Protein AF-A0AAD9JT98-F1 (afdb_monomer)

Mean predicted aligned error: 10.97 Å

Foldseek 3Di:
DVVVVVVVVVVVVVCCVVCCVVCCVCCCVCVCVVVVCCCCCVVCCCVVVVVVVVCCCCCCCVCVVVVVVVVVVVVVVVCCVVVVD

Structure (mmCIF, N/CA/C/O backbone):
data_AF-A0AAD9JT98-F1
#
_entry.id   AF-A0AAD9JT98-F1
#
loop_
_atom_site.group_PDB
_atom_site.id
_atom_site.type_symbol
_atom_site.label_atom_id
_atom_site.label_alt_id
_atom_site.label_comp_id
_atom_site.label_asym_id
_atom_site.label_entity_id
_atom_site.label_seq_id
_atom_site.pdbx_PDB_ins_code
_atom_site.Cartn_x
_atom_site.Cartn_y
_atom_site.Cartn_z
_atom_site.occupancy
_atom_site.B_iso_or_equiv
_atom_site.auth_seq_id
_atom_site.auth_comp_id
_atom_site.auth_asym_id
_atom_site.auth_atom_id
_atom_site.pdbx_PDB_model_num
ATOM 1 N N . MET A 1 1 ? -35.938 -5.125 52.482 1.00 75.38 1 MET A N 1
ATOM 2 C CA . MET A 1 1 ? -36.321 -5.047 51.053 1.00 75.38 1 MET A CA 1
ATOM 3 C C . MET A 1 1 ? -35.600 -3.908 50.324 1.00 75.38 1 MET A C 1
ATOM 5 O O . MET A 1 1 ? -34.880 -4.199 49.384 1.00 75.38 1 MET A O 1
ATOM 9 N N . TYR A 1 2 ? -35.681 -2.655 50.796 1.00 80.88 2 TYR A N 1
ATOM 10 C CA . TYR A 1 2 ? -34.988 -1.500 50.186 1.00 80.88 2 TYR A CA 1
ATOM 11 C C . TYR A 1 2 ? -33.471 -1.668 50.020 1.00 80.88 2 TYR A C 1
ATOM 13 O O . TYR A 1 2 ? -32.958 -1.461 48.927 1.00 80.88 2 TYR A O 1
ATOM 21 N N . VAL A 1 3 ? -32.761 -2.118 51.063 1.00 87.44 3 VAL A N 1
ATOM 22 C CA . VAL A 1 3 ? -31.302 -2.343 51.005 1.00 87.44 3 VAL A CA 1
ATOM 23 C C . VAL A 1 3 ? -30.932 -3.365 49.926 1.00 87.44 3 VAL A C 1
ATOM 25 O O . VAL A 1 3 ? -29.992 -3.157 49.171 1.00 87.44 3 VAL A O 1
ATOM 28 N N . TYR A 1 4 ? -31.718 -4.436 49.791 1.00 90.94 4 TYR A N 1
ATOM 29 C CA . TYR A 1 4 ? -31.484 -5.474 48.786 1.00 90.94 4 TYR A CA 1
ATOM 30 C C . TYR A 1 4 ? -31.637 -4.934 47.357 1.00 90.94 4 TYR A C 1
ATOM 32 O O . TYR A 1 4 ? -30.813 -5.218 46.491 1.00 90.94 4 TYR A O 1
ATOM 40 N N . ILE A 1 5 ? -32.661 -4.107 47.118 1.00 88.62 5 ILE A N 1
ATOM 41 C CA . ILE A 1 5 ? -32.894 -3.466 45.816 1.00 88.62 5 ILE A CA 1
ATOM 42 C C . ILE A 1 5 ? -31.756 -2.487 45.498 1.00 88.62 5 ILE A C 1
ATOM 44 O O . ILE A 1 5 ? -31.246 -2.485 44.379 1.00 88.62 5 ILE A O 1
ATOM 48 N N . TYR A 1 6 ? -31.318 -1.706 46.490 1.00 88.94 6 TYR A N 1
ATOM 49 C CA . TYR A 1 6 ? -30.240 -0.733 46.327 1.00 88.94 6 TYR A CA 1
ATOM 50 C C . TYR A 1 6 ? -28.909 -1.407 45.987 1.00 88.94 6 TYR A C 1
ATOM 52 O O . TYR A 1 6 ? -28.263 -1.035 45.010 1.00 88.94 6 TYR A O 1
ATOM 60 N N . VAL A 1 7 ? -28.535 -2.449 46.737 1.00 89.06 7 VAL A N 1
ATOM 61 C CA . VAL A 1 7 ? -27.310 -3.225 46.490 1.00 89.06 7 VAL A CA 1
ATOM 62 C C . VAL A 1 7 ? -27.360 -3.878 45.113 1.00 89.06 7 VAL A C 1
ATOM 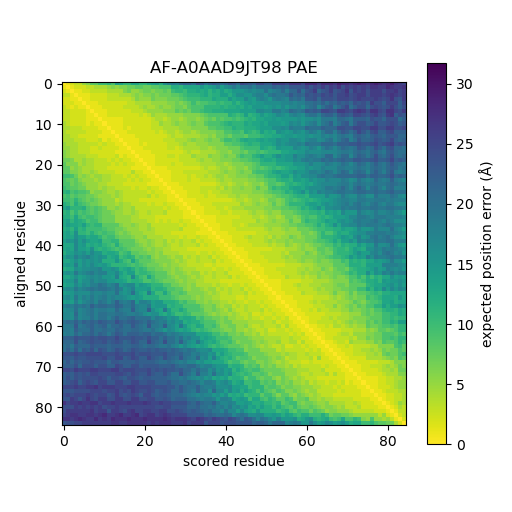64 O O . VAL A 1 7 ? -26.396 -3.783 44.359 1.00 89.06 7 VAL A O 1
ATOM 67 N N . ARG A 1 8 ? -28.494 -4.481 44.736 1.00 93.06 8 ARG A N 1
ATOM 68 C CA . ARG A 1 8 ? -28.640 -5.109 43.419 1.00 93.06 8 ARG A CA 1
ATOM 69 C C . A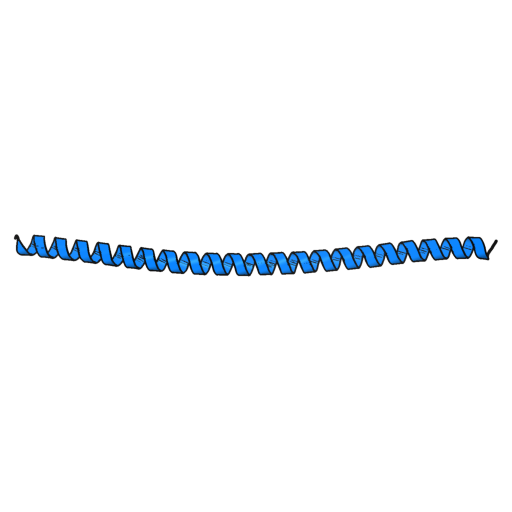RG A 1 8 ? -28.478 -4.100 42.283 1.00 93.06 8 ARG A C 1
ATOM 71 O O . ARG A 1 8 ? -27.756 -4.386 41.332 1.00 93.06 8 ARG A O 1
ATOM 78 N N . MET A 1 9 ? -29.106 -2.927 42.381 1.00 90.62 9 MET A N 1
ATOM 79 C CA . MET A 1 9 ? -28.953 -1.880 41.366 1.00 90.62 9 MET A CA 1
ATOM 80 C C . MET A 1 9 ? -27.515 -1.376 41.279 1.00 90.62 9 MET A C 1
ATOM 82 O O . MET A 1 9 ? -26.999 -1.222 40.174 1.00 90.62 9 MET A O 1
ATOM 86 N N . TYR A 1 10 ? -26.857 -1.168 42.420 1.00 91.06 10 TYR A N 1
ATOM 87 C CA . TYR A 1 10 ? -25.478 -0.692 42.447 1.00 91.06 10 TYR A CA 1
ATOM 88 C C . TYR A 1 10 ? -24.521 -1.705 41.817 1.00 91.06 10 TYR A C 1
ATOM 90 O O . TYR A 1 10 ? -23.706 -1.337 40.976 1.00 91.06 10 TYR A O 1
ATOM 98 N N . VAL A 1 11 ? -24.664 -2.990 42.156 1.00 90.88 11 VAL A N 1
ATOM 99 C CA . VAL A 1 11 ? -23.852 -4.069 41.577 1.00 90.88 11 VAL A CA 1
ATOM 100 C C . VAL A 1 11 ? -24.114 -4.201 40.079 1.00 90.88 11 VAL A C 1
ATOM 102 O O . VAL A 1 11 ? -23.160 -4.253 39.311 1.00 90.88 11 VAL A O 1
ATOM 105 N N . CYS A 1 12 ? -25.375 -4.192 39.633 1.00 92.38 12 CYS A N 1
ATOM 106 C CA . CYS A 1 12 ? -25.691 -4.240 38.204 1.00 92.38 12 CYS A CA 1
ATOM 107 C C . CYS A 1 12 ? -25.089 -3.052 37.444 1.00 92.38 12 CYS A C 1
ATOM 109 O O . CYS A 1 12 ? -24.453 -3.258 36.417 1.00 92.38 12 CYS A O 1
ATOM 111 N N . MET A 1 13 ? -25.238 -1.828 37.954 1.00 92.25 13 MET A N 1
ATOM 112 C CA . MET A 1 13 ? -24.663 -0.630 37.333 1.00 92.25 13 MET A CA 1
ATOM 113 C C . MET A 1 13 ? -23.141 -0.713 37.252 1.00 92.25 13 MET A C 1
ATOM 115 O O . MET A 1 13 ? -22.568 -0.447 36.197 1.00 92.25 13 MET A O 1
ATOM 119 N N . TYR A 1 14 ? -22.491 -1.121 38.342 1.00 91.94 14 TYR A N 1
ATOM 120 C CA . TYR A 1 14 ? -21.038 -1.206 38.393 1.00 91.94 14 TYR A CA 1
ATOM 121 C C . TYR A 1 14 ? -20.509 -2.283 37.447 1.00 91.94 14 TYR A C 1
ATOM 123 O O . TYR A 1 14 ? -19.602 -2.011 36.669 1.00 91.94 14 TYR A O 1
ATOM 131 N N . VAL A 1 15 ? -21.108 -3.477 37.455 1.00 91.38 15 VAL A N 1
ATOM 132 C CA . VAL A 1 15 ? -20.719 -4.578 36.565 1.00 91.38 15 VAL A CA 1
ATOM 133 C C . VAL A 1 15 ? -20.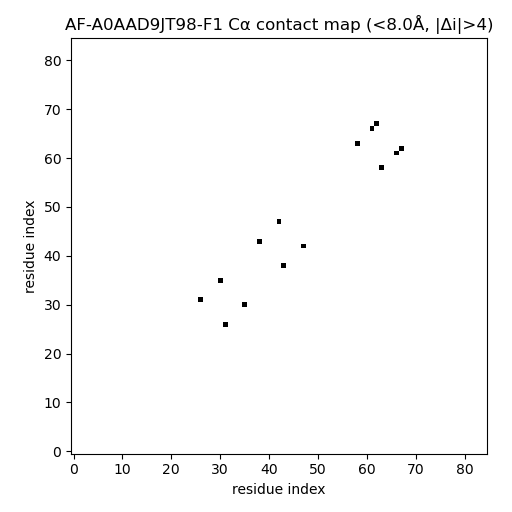964 -4.203 35.107 1.00 91.38 15 VAL A C 1
ATOM 135 O O . VAL A 1 15 ? -20.064 -4.379 34.293 1.00 91.38 15 VAL A O 1
ATOM 138 N N . CYS A 1 16 ? -22.122 -3.631 34.767 1.00 91.88 16 CYS A N 1
ATOM 139 C CA . CYS A 1 16 ? -22.400 -3.196 33.398 1.00 91.88 16 CYS A CA 1
ATOM 140 C C . CYS A 1 16 ? -21.400 -2.134 32.930 1.00 91.88 16 CYS A C 1
ATOM 142 O O . CYS A 1 16 ? -20.836 -2.271 31.850 1.00 91.88 16 CYS A O 1
ATOM 144 N N . MET A 1 17 ? -21.128 -1.111 33.744 1.00 91.44 17 MET A N 1
ATOM 145 C CA . MET A 1 17 ? -20.157 -0.066 33.405 1.00 91.44 17 MET A CA 1
ATOM 146 C C . MET A 1 17 ? -18.753 -0.636 33.228 1.00 91.44 17 MET A C 1
ATOM 148 O O . MET A 1 17 ? -18.087 -0.330 32.241 1.00 91.44 17 MET A O 1
ATOM 152 N N . TYR A 1 18 ? -18.312 -1.485 34.158 1.00 90.75 18 TYR A N 1
ATOM 153 C CA . TYR A 1 18 ? -16.972 -2.054 34.114 1.00 90.75 18 TYR A CA 1
ATOM 154 C C . TYR A 1 18 ? -16.812 -2.986 32.919 1.00 90.75 18 TYR A C 1
ATOM 156 O O . TYR A 1 18 ? -15.862 -2.831 32.164 1.00 90.75 18 TYR A O 1
ATOM 164 N N . VAL A 1 19 ? -17.757 -3.903 32.699 1.00 90.12 19 VAL A N 1
ATOM 165 C CA . VAL A 1 19 ? -17.715 -4.842 31.573 1.00 90.12 19 VAL A CA 1
ATOM 166 C C . VAL A 1 19 ? -17.800 -4.092 30.249 1.00 90.12 19 VAL A C 1
ATOM 168 O O . VAL A 1 19 ? -16.973 -4.341 29.381 1.00 90.12 19 VAL A O 1
ATOM 171 N N . CYS A 1 20 ? -18.719 -3.137 30.091 1.00 90.38 20 CYS A N 1
ATOM 172 C CA . CYS A 1 20 ? -18.814 -2.361 28.855 1.00 90.38 20 CYS A CA 1
ATOM 173 C C . CYS A 1 20 ? -17.530 -1.571 28.586 1.00 90.38 20 CYS A C 1
ATOM 175 O O . CYS A 1 20 ? -17.006 -1.635 27.480 1.00 90.38 20 CYS A O 1
ATOM 177 N N . MET A 1 21 ? -16.985 -0.871 29.585 1.00 90.38 21 MET A N 1
ATOM 178 C CA . MET A 1 21 ? -15.743 -0.109 29.423 1.00 90.38 21 MET A CA 1
ATOM 179 C C . MET A 1 21 ? -14.563 -1.018 29.100 1.00 90.38 21 MET A C 1
ATOM 181 O O . MET A 1 21 ? -13.822 -0.743 28.160 1.00 90.38 21 MET A O 1
ATOM 185 N N . TYR A 1 22 ? -14.397 -2.109 29.849 1.00 89.31 22 TYR A N 1
ATOM 186 C CA . TYR A 1 22 ? -13.269 -3.011 29.657 1.00 89.31 22 TYR A CA 1
ATOM 187 C C . TYR A 1 22 ? -13.367 -3.721 28.316 1.00 89.31 22 TYR A C 1
ATOM 189 O O . TYR A 1 22 ? -12.406 -3.692 27.561 1.00 89.31 22 TYR A O 1
ATOM 197 N N . VAL A 1 23 ? -14.522 -4.301 27.983 1.00 88.12 23 VAL A N 1
ATOM 198 C CA . VAL A 1 23 ? -14.721 -5.022 26.722 1.00 88.12 23 VAL A CA 1
ATOM 199 C C . VAL A 1 23 ? -14.598 -4.069 25.542 1.00 88.12 23 VAL A C 1
ATOM 201 O O . VAL A 1 23 ? -13.851 -4.379 24.622 1.00 88.12 23 VAL A O 1
ATOM 204 N N . CYS A 1 24 ? -15.233 -2.893 25.564 1.00 88.50 24 CYS A N 1
ATOM 205 C CA . CYS A 1 24 ? -15.085 -1.933 24.470 1.00 88.50 24 CYS A CA 1
ATOM 206 C C . CYS A 1 24 ? -13.631 -1.479 24.318 1.00 88.50 24 CYS A C 1
ATOM 208 O O . CYS A 1 24 ? -13.108 -1.510 23.211 1.00 88.50 24 CYS A O 1
ATOM 210 N N . MET A 1 25 ? -12.948 -1.108 25.403 1.00 89.56 25 MET A N 1
ATOM 211 C CA . MET A 1 25 ? -11.555 -0.658 25.322 1.00 89.56 25 MET A CA 1
ATOM 212 C C . MET A 1 25 ? -10.629 -1.774 24.850 1.00 89.56 25 MET A C 1
ATOM 214 O O . MET A 1 25 ? -9.838 -1.552 23.937 1.00 89.56 25 MET A O 1
ATOM 218 N N . TYR A 1 26 ? -10.733 -2.972 25.428 1.00 87.75 26 TYR A N 1
ATOM 219 C CA . TYR A 1 26 ? -9.876 -4.092 25.051 1.00 87.75 26 TYR A CA 1
ATOM 220 C C . TYR A 1 26 ? -10.149 -4.542 23.627 1.00 87.75 26 TYR A C 1
ATOM 222 O O . TYR A 1 26 ? -9.205 -4.666 22.860 1.00 87.75 26 TYR A O 1
ATOM 230 N N . VAL A 1 27 ? -11.411 -4.766 23.257 1.00 86.56 27 VAL A N 1
ATOM 231 C CA . VAL A 1 27 ? -11.766 -5.250 21.921 1.00 86.56 27 VAL A CA 1
ATOM 232 C C . VAL A 1 27 ? -11.423 -4.197 20.878 1.00 86.56 27 VAL A C 1
ATOM 234 O O . VAL A 1 27 ? -10.769 -4.540 19.902 1.00 86.56 27 VAL A O 1
ATOM 237 N N . CYS A 1 28 ? -11.758 -2.921 21.083 1.00 87.50 28 CYS A N 1
ATOM 238 C CA . CYS A 1 28 ? -11.388 -1.881 20.124 1.00 87.50 28 CYS A CA 1
ATOM 239 C C . CYS A 1 28 ? -9.868 -1.744 20.008 1.00 87.50 28 CYS A C 1
ATOM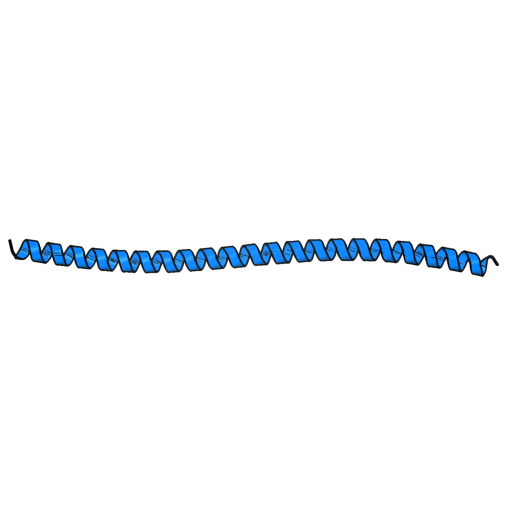 241 O O . CYS A 1 28 ? -9.354 -1.732 18.897 1.00 87.50 28 CYS A O 1
ATOM 243 N N . MET A 1 29 ? -9.128 -1.696 21.120 1.00 88.81 29 MET A N 1
ATOM 244 C CA . MET A 1 29 ? -7.668 -1.559 21.069 1.00 88.81 29 MET A CA 1
ATOM 245 C C . MET A 1 29 ? -7.006 -2.782 20.445 1.00 88.81 29 MET A C 1
ATOM 247 O O . MET A 1 29 ? -6.200 -2.623 19.535 1.00 88.81 29 MET A O 1
ATOM 251 N N . TYR A 1 30 ? -7.348 -3.993 20.893 1.00 87.38 30 TYR A N 1
ATOM 252 C CA . TYR A 1 30 ? -6.758 -5.211 20.347 1.00 87.38 30 TYR A CA 1
ATOM 253 C C . TYR A 1 30 ? -7.157 -5.409 18.899 1.00 87.38 30 TYR A C 1
ATOM 255 O O . TYR A 1 30 ? -6.273 -5.574 18.074 1.00 87.38 30 TYR A O 1
ATOM 263 N N . VAL A 1 31 ? -8.445 -5.375 18.560 1.00 86.19 31 VAL A N 1
ATOM 264 C CA . VAL A 1 31 ? -8.883 -5.635 17.185 1.00 86.19 31 VAL A CA 1
ATOM 265 C C . VAL A 1 31 ? -8.333 -4.567 16.250 1.00 86.19 31 VAL A C 1
ATOM 267 O O . VAL A 1 31 ? -7.756 -4.930 15.232 1.00 86.19 31 VAL A O 1
ATOM 270 N N . CYS A 1 32 ? -8.405 -3.278 16.595 1.00 86.75 32 CYS A N 1
ATOM 271 C CA . CYS A 1 32 ? -7.836 -2.243 15.732 1.00 86.75 32 CYS A CA 1
ATOM 272 C C . CYS A 1 32 ? -6.317 -2.387 15.610 1.00 86.75 32 CYS A C 1
ATOM 274 O O . CYS A 1 32 ? -5.811 -2.386 14.496 1.00 86.75 32 CYS A O 1
ATOM 276 N N . MET A 1 33 ? -5.576 -2.560 16.709 1.00 88.25 33 MET A N 1
ATOM 277 C CA . MET A 1 33 ? -4.115 -2.693 16.635 1.00 88.25 33 MET A CA 1
ATOM 278 C C . MET A 1 33 ? -3.700 -3.945 15.872 1.00 88.25 33 MET A C 1
ATOM 280 O O . MET A 1 33 ? -2.857 -3.857 14.986 1.00 88.25 33 MET A O 1
ATOM 284 N N . TYR A 1 34 ? -4.291 -5.098 16.185 1.00 88.12 34 TYR A N 1
ATOM 285 C CA . TYR A 1 34 ? -3.934 -6.357 15.544 1.00 88.12 34 TYR A CA 1
ATOM 286 C C . TYR A 1 34 ? -4.335 -6.343 14.078 1.00 88.12 34 TYR A C 1
ATOM 288 O O . TYR A 1 34 ? -3.491 -6.612 13.238 1.00 88.12 34 TYR A O 1
ATOM 296 N N . VAL A 1 35 ? -5.577 -5.986 13.745 1.00 86.12 35 VAL A N 1
ATOM 297 C CA . VAL A 1 35 ? -6.034 -5.974 12.350 1.00 86.12 35 VAL A CA 1
ATOM 298 C C . VAL A 1 35 ? -5.259 -4.937 11.549 1.00 86.12 35 VAL A C 1
ATOM 300 O O . VAL A 1 35 ? -4.754 -5.280 10.487 1.00 86.12 35 VAL A O 1
ATOM 303 N N . CYS A 1 36 ? -5.074 -3.712 12.048 1.00 86.31 36 CYS A N 1
ATOM 304 C CA . CYS A 1 36 ? -4.301 -2.705 11.320 1.00 86.31 36 CYS A CA 1
ATOM 305 C C . CYS A 1 36 ? -2.841 -3.133 11.150 1.00 86.31 36 CYS A C 1
ATOM 307 O O . CYS A 1 36 ? -2.331 -3.078 10.038 1.00 86.31 36 CYS A O 1
ATOM 309 N N . MET A 1 37 ? -2.168 -3.604 12.205 1.00 87.62 37 MET A N 1
ATOM 310 C CA . MET A 1 37 ? -0.771 -4.045 12.100 1.00 87.62 37 MET A CA 1
ATOM 311 C C . MET A 1 37 ? -0.631 -5.244 11.173 1.00 87.62 37 MET A C 1
ATOM 313 O O . MET A 1 37 ? 0.243 -5.238 10.314 1.00 87.62 37 MET A O 1
ATOM 317 N N . TYR A 1 38 ? -1.485 -6.257 11.319 1.00 87.75 38 TYR A N 1
ATOM 318 C CA . TYR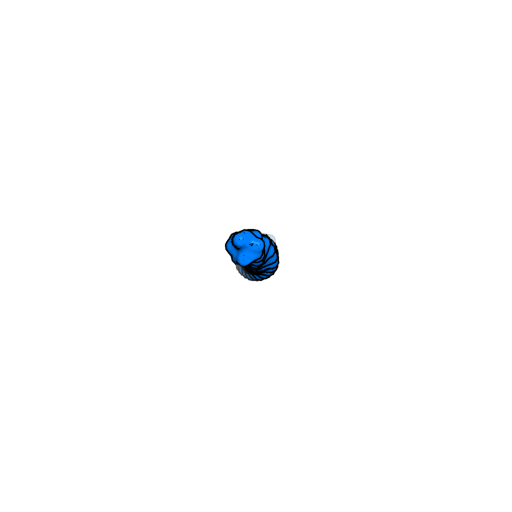 A 1 38 ? -1.398 -7.470 10.518 1.00 87.75 38 TYR A CA 1
ATOM 319 C C . TYR A 1 38 ? -1.747 -7.180 9.066 1.00 87.75 38 TYR A C 1
ATOM 321 O O . TYR A 1 38 ? -0.971 -7.526 8.190 1.00 87.75 38 TYR A O 1
ATOM 329 N N . VAL A 1 39 ? -2.856 -6.493 8.788 1.00 85.31 39 VAL A N 1
ATOM 330 C CA . VAL A 1 39 ? -3.250 -6.164 7.413 1.00 85.31 39 VAL A CA 1
ATOM 331 C C . VAL A 1 39 ? -2.217 -5.243 6.774 1.00 85.31 39 VAL A C 1
ATOM 333 O O . VAL A 1 39 ? -1.750 -5.555 5.686 1.00 85.31 39 VAL A O 1
ATOM 336 N N . CYS A 1 40 ? -1.783 -4.169 7.439 1.00 85.62 40 CYS A N 1
ATOM 337 C CA . CYS A 1 40 ? -0.774 -3.278 6.867 1.00 85.62 40 CYS A CA 1
ATOM 338 C C . CYS A 1 40 ? 0.557 -4.000 6.651 1.00 85.62 40 CYS A C 1
ATOM 340 O O . CYS A 1 40 ? 1.106 -3.921 5.559 1.00 85.62 40 CYS A O 1
ATOM 342 N N . MET A 1 41 ? 1.076 -4.740 7.636 1.00 87.00 41 MET A N 1
ATOM 343 C CA . MET A 1 41 ? 2.347 -5.453 7.474 1.00 87.00 41 MET A CA 1
ATOM 344 C C . MET A 1 41 ? 2.249 -6.525 6.401 1.00 87.00 41 MET A C 1
ATOM 346 O O . MET A 1 41 ? 3.107 -6.581 5.528 1.00 87.00 41 MET A O 1
ATOM 350 N N . TYR A 1 42 ? 1.217 -7.366 6.444 1.00 86.56 42 TYR A N 1
ATOM 351 C CA . TYR A 1 42 ? 1.096 -8.491 5.528 1.00 86.56 42 TYR A CA 1
ATOM 352 C C . TYR A 1 42 ? 0.816 -8.005 4.113 1.00 86.56 42 TYR A C 1
ATOM 354 O O . TYR A 1 42 ? 1.523 -8.413 3.203 1.00 86.56 42 TYR A O 1
ATOM 362 N N . VAL A 1 43 ? -0.147 -7.098 3.920 1.00 84.50 43 VAL A N 1
ATOM 363 C CA . VAL A 1 43 ? -0.480 -6.570 2.591 1.00 84.50 43 VAL A CA 1
ATOM 364 C C . VAL A 1 43 ? 0.677 -5.749 2.041 1.00 84.50 43 VAL A C 1
ATOM 366 O O . VAL A 1 43 ? 1.083 -6.003 0.913 1.00 84.50 43 VAL A O 1
ATOM 369 N N . CYS A 1 44 ? 1.269 -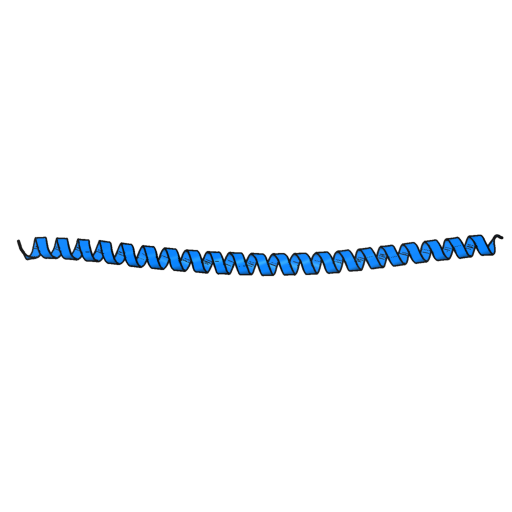4.828 2.807 1.00 84.56 44 CYS A N 1
ATOM 370 C CA . CYS A 1 44 ? 2.393 -4.044 2.295 1.00 84.5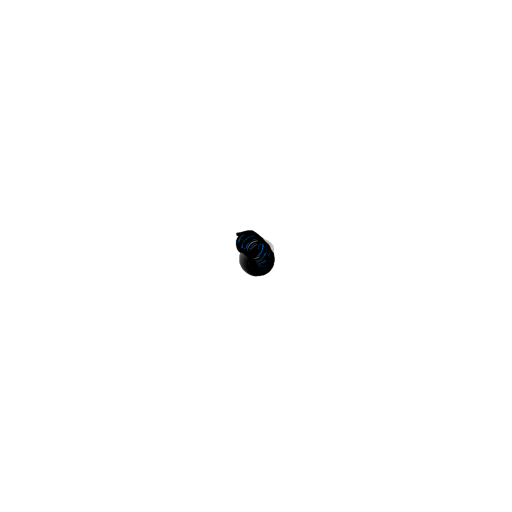6 44 CYS A CA 1
ATOM 371 C C . CYS A 1 44 ? 3.604 -4.934 2.005 1.00 84.56 44 CYS A C 1
ATOM 373 O O . CYS A 1 44 ? 4.186 -4.807 0.936 1.00 84.56 44 CYS A O 1
ATOM 375 N N . MET A 1 45 ? 3.971 -5.867 2.891 1.00 86.12 45 MET A N 1
ATOM 376 C CA . MET A 1 45 ? 5.108 -6.759 2.634 1.00 86.12 45 MET A CA 1
ATOM 377 C C . MET A 1 45 ? 4.844 -7.682 1.454 1.00 86.12 45 MET A C 1
ATOM 379 O O . MET A 1 45 ? 5.688 -7.755 0.569 1.00 86.12 45 MET A O 1
ATOM 383 N N . TYR A 1 46 ? 3.699 -8.368 1.405 1.00 86.06 46 TYR A N 1
ATOM 384 C CA . TYR A 1 46 ? 3.409 -9.279 0.300 1.00 86.06 46 TYR A CA 1
ATOM 385 C C . TYR A 1 46 ? 3.269 -8.526 -1.008 1.00 86.06 46 TYR A C 1
ATOM 387 O O . TYR A 1 46 ? 3.922 -8.895 -1.973 1.00 86.06 46 TYR A O 1
ATOM 395 N N . VAL A 1 47 ? 2.454 -7.473 -1.066 1.00 84.38 47 VAL A N 1
ATOM 396 C CA . VAL A 1 47 ? 2.233 -6.752 -2.321 1.00 84.38 47 VAL A CA 1
ATOM 397 C C . VAL A 1 47 ? 3.531 -6.100 -2.778 1.00 84.38 47 VAL A C 1
ATOM 399 O O . VAL A 1 47 ? 3.914 -6.308 -3.922 1.00 84.38 47 VAL A O 1
ATOM 402 N N . CYS A 1 48 ? 4.266 -5.400 -1.910 1.00 84.50 48 CYS A N 1
ATOM 403 C CA . CYS A 1 48 ? 5.525 -4.783 -2.325 1.00 84.50 48 CYS A CA 1
ATOM 404 C C . CYS A 1 48 ? 6.567 -5.833 -2.716 1.00 84.50 48 CYS A C 1
ATOM 406 O O . CYS A 1 48 ? 7.151 -5.714 -3.785 1.00 84.50 48 CYS A O 1
ATOM 408 N N . MET A 1 49 ? 6.791 -6.882 -1.918 1.00 86.31 49 MET A N 1
ATOM 409 C CA . MET A 1 49 ? 7.789 -7.905 -2.260 1.00 86.31 49 MET A CA 1
ATOM 410 C C . MET A 1 49 ? 7.409 -8.652 -3.530 1.00 86.31 49 MET A C 1
ATOM 412 O O . MET A 1 49 ? 8.253 -8.823 -4.403 1.00 86.31 49 MET A O 1
ATOM 416 N N . TYR A 1 50 ? 6.156 -9.085 -3.650 1.00 85.94 50 TYR A N 1
ATOM 417 C CA . TYR A 1 50 ? 5.714 -9.877 -4.787 1.00 85.94 50 TYR A CA 1
ATOM 418 C C . TYR A 1 50 ? 5.685 -9.026 -6.048 1.00 85.94 50 TYR A C 1
ATOM 420 O O . TYR A 1 50 ? 6.274 -9.428 -7.039 1.00 85.94 50 TYR A O 1
ATOM 428 N N . VAL A 1 51 ? 5.092 -7.829 -6.015 1.00 84.94 51 VAL A N 1
ATOM 429 C CA . VAL A 1 51 ? 5.057 -6.938 -7.184 1.00 84.94 51 VAL A CA 1
ATOM 430 C C . VAL A 1 51 ? 6.467 -6.505 -7.567 1.00 84.94 51 VAL A C 1
ATOM 432 O O . VAL A 1 51 ? 6.817 -6.631 -8.734 1.00 84.94 51 VAL A O 1
ATOM 435 N N . CYS A 1 52 ? 7.310 -6.071 -6.626 1.00 84.31 52 CYS A N 1
ATOM 436 C CA . CYS A 1 52 ? 8.680 -5.676 -6.957 1.00 84.31 52 CYS A CA 1
ATOM 437 C C . CYS A 1 52 ? 9.487 -6.856 -7.503 1.00 84.31 52 CYS A C 1
ATOM 439 O O . CYS A 1 52 ? 10.125 -6.711 -8.537 1.00 84.31 52 CYS A O 1
ATOM 441 N N . MET A 1 53 ? 9.443 -8.033 -6.872 1.00 86.06 53 MET A N 1
ATOM 442 C CA . MET A 1 53 ? 10.174 -9.206 -7.365 1.00 86.06 53 MET A CA 1
ATOM 443 C C . MET A 1 53 ? 9.666 -9.650 -8.729 1.00 86.06 53 MET A C 1
ATOM 445 O O . MET A 1 53 ? 10.475 -9.873 -9.624 1.00 86.06 53 MET A O 1
ATOM 449 N N . TYR A 1 54 ? 8.349 -9.762 -8.909 1.00 86.25 54 TYR A N 1
ATOM 450 C CA . TYR A 1 54 ? 7.778 -10.225 -10.167 1.00 86.25 54 TYR A CA 1
ATOM 451 C C . TYR A 1 54 ? 8.037 -9.215 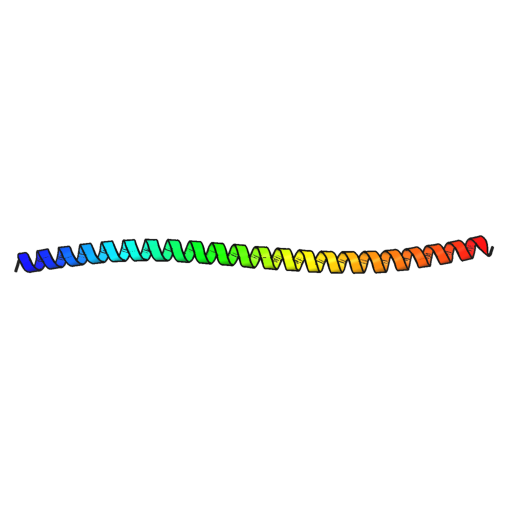-11.274 1.00 86.25 54 TYR A C 1
ATOM 453 O O . TYR A 1 54 ? 8.570 -9.595 -12.304 1.00 86.25 54 TYR A O 1
ATOM 461 N N . VAL A 1 55 ? 7.734 -7.933 -11.061 1.00 84.56 55 VAL A N 1
ATOM 462 C CA . VAL A 1 55 ? 7.939 -6.891 -12.073 1.00 84.56 55 VAL A CA 1
ATOM 463 C C . VAL A 1 55 ? 9.421 -6.738 -12.387 1.00 84.56 55 VAL A C 1
ATOM 465 O O . VAL A 1 55 ? 9.771 -6.761 -13.560 1.00 84.56 55 VAL A O 1
ATOM 468 N N . CYS A 1 56 ? 10.309 -6.657 -11.394 1.00 83.62 56 CYS A N 1
ATOM 469 C CA . CYS A 1 56 ? 11.743 -6.548 -11.665 1.00 83.62 56 CYS A CA 1
ATOM 470 C C . CYS A 1 56 ? 12.273 -7.792 -12.381 1.00 83.62 56 CYS A C 1
ATOM 472 O O . CYS A 1 56 ? 12.960 -7.651 -13.383 1.00 83.62 56 CYS A O 1
ATOM 474 N N . MET A 1 57 ? 11.938 -9.005 -11.932 1.00 84.75 57 MET A N 1
ATOM 475 C CA . MET A 1 57 ? 12.405 -10.226 -12.598 1.00 84.75 57 MET A CA 1
ATOM 476 C C . MET A 1 57 ? 11.857 -10.332 -14.015 1.00 84.75 57 MET A C 1
ATOM 478 O O . MET A 1 57 ? 12.627 -10.587 -14.935 1.00 84.75 57 MET A O 1
ATOM 482 N N . TYR A 1 58 ? 10.555 -10.118 -14.208 1.00 85.00 58 TYR A N 1
ATOM 483 C CA . TYR A 1 58 ? 9.941 -10.230 -15.525 1.00 85.00 58 TYR A CA 1
ATOM 484 C C . TYR A 1 58 ? 10.463 -9.144 -16.450 1.00 85.00 58 TYR A C 1
ATOM 486 O O . TYR A 1 58 ? 10.958 -9.468 -17.515 1.00 85.00 58 TYR A O 1
ATOM 494 N N . VAL A 1 59 ? 10.419 -7.872 -16.051 1.00 83.00 59 VAL A N 1
ATOM 495 C CA . VAL A 1 59 ? 10.865 -6.765 -16.903 1.00 83.00 59 VAL A CA 1
ATOM 496 C C . VAL A 1 59 ? 12.355 -6.886 -17.194 1.00 83.00 59 VAL A C 1
ATOM 498 O O . VAL A 1 59 ? 12.727 -6.827 -18.359 1.00 83.00 59 VAL A O 1
ATOM 501 N N . CYS A 1 60 ? 13.211 -7.131 -16.198 1.00 82.25 60 CYS A N 1
ATOM 502 C CA . CYS A 1 60 ? 14.643 -7.285 -16.452 1.00 82.25 60 CYS A CA 1
ATOM 503 C C . CYS A 1 60 ? 14.926 -8.498 -17.341 1.00 82.25 60 CYS A C 1
ATOM 505 O O . CYS A 1 60 ? 15.636 -8.357 -18.329 1.00 82.25 60 CYS A O 1
ATOM 507 N N . MET A 1 61 ? 14.350 -9.671 -17.064 1.00 83.50 61 MET A N 1
ATOM 508 C CA . MET A 1 61 ? 14.587 -10.856 -17.897 1.00 83.50 61 MET A CA 1
ATOM 509 C C . MET A 1 61 ? 14.049 -10.664 -19.310 1.00 83.50 61 MET A C 1
ATOM 511 O O . MET A 1 61 ? 14.768 -10.924 -20.268 1.00 83.50 61 MET A O 1
ATOM 515 N N . TYR A 1 62 ? 12.812 -10.193 -19.461 1.00 83.06 62 TYR A N 1
ATOM 516 C CA . TYR A 1 62 ? 12.192 -10.041 -20.773 1.00 83.06 62 TYR A CA 1
ATOM 517 C C . TYR A 1 62 ? 12.881 -8.950 -21.578 1.00 83.06 62 TYR A C 1
ATOM 519 O O . TYR A 1 62 ? 13.262 -9.199 -22.714 1.00 83.06 62 TYR A O 1
ATOM 527 N N . VAL A 1 63 ? 13.091 -7.766 -20.998 1.00 81.56 63 VAL A N 1
ATOM 528 C CA . VAL A 1 63 ? 13.727 -6.646 -21.700 1.00 81.56 63 VAL A CA 1
ATOM 529 C C . VAL A 1 63 ? 15.182 -6.974 -21.998 1.00 81.56 63 VAL A C 1
ATOM 531 O O . VAL A 1 63 ? 15.582 -6.841 -23.147 1.00 81.56 63 VAL A O 1
ATOM 534 N N . CYS A 1 64 ? 15.973 -7.462 -21.037 1.00 80.81 64 CYS A N 1
ATOM 535 C CA . CYS A 1 64 ? 17.367 -7.799 -21.321 1.00 80.81 64 CYS A CA 1
ATOM 536 C C . CYS A 1 64 ? 17.473 -8.934 -22.341 1.00 80.81 64 CYS A C 1
ATOM 538 O O . CYS A 1 64 ? 18.233 -8.803 -23.292 1.00 80.81 64 CYS A O 1
ATOM 540 N N . MET A 1 65 ? 16.703 -10.017 -22.212 1.00 83.62 65 MET A N 1
ATOM 541 C CA . MET A 1 65 ? 16.796 -11.129 -23.164 1.00 83.62 65 MET A CA 1
ATOM 542 C C . MET A 1 65 ? 16.296 -10.726 -24.547 1.00 83.62 65 MET A C 1
ATOM 544 O O . MET A 1 65 ? 17.007 -10.940 -25.523 1.00 83.62 65 MET A O 1
ATOM 548 N N . TYR A 1 66 ? 15.109 -10.122 -24.657 1.00 82.06 66 TYR A N 1
ATOM 549 C CA . TYR A 1 66 ? 14.570 -9.747 -25.963 1.00 82.06 66 TYR A CA 1
ATOM 550 C C . TYR A 1 66 ? 15.382 -8.637 -26.605 1.00 82.06 66 TYR A C 1
ATOM 552 O O . TYR A 1 66 ? 15.768 -8.782 -27.758 1.00 82.06 66 TYR A O 1
ATOM 560 N N . VAL A 1 67 ? 15.666 -7.546 -25.893 1.00 83.00 67 VAL A N 1
ATOM 561 C CA . VAL A 1 67 ? 16.388 -6.420 -26.492 1.00 83.00 67 VAL A CA 1
ATOM 562 C C . VAL A 1 67 ? 17.806 -6.840 -26.849 1.00 83.00 67 VAL A C 1
ATOM 564 O O . VAL A 1 67 ? 18.206 -6.611 -27.984 1.00 83.00 67 VAL A O 1
ATOM 567 N N . CYS A 1 68 ? 18.549 -7.517 -25.965 1.00 81.38 68 CYS A N 1
ATOM 568 C CA . CYS A 1 68 ? 19.902 -7.955 -26.313 1.00 81.38 68 CYS A CA 1
ATOM 569 C C . CYS A 1 68 ? 19.881 -8.950 -27.474 1.00 81.38 68 CYS A C 1
ATOM 571 O O . CYS A 1 68 ? 20.628 -8.764 -28.425 1.00 81.38 68 CYS A O 1
ATOM 573 N N . MET A 1 69 ? 19.009 -9.961 -27.460 1.00 85.12 69 MET A N 1
ATOM 574 C CA . MET A 1 69 ? 18.965 -10.943 -28.550 1.00 85.12 69 MET A CA 1
ATOM 575 C C . MET A 1 69 ? 18.558 -10.301 -29.875 1.00 85.12 69 MET A C 1
ATOM 577 O O . MET A 1 69 ? 19.241 -10.498 -30.875 1.00 85.12 69 MET A O 1
ATOM 581 N N . TYR A 1 70 ? 17.481 -9.512 -29.901 1.00 84.50 70 TYR A N 1
ATOM 582 C CA . TYR A 1 70 ? 17.009 -8.891 -31.137 1.00 84.50 70 TYR A CA 1
ATOM 583 C C . TYR A 1 70 ? 17.992 -7.857 -31.662 1.00 84.50 70 TYR A C 1
ATOM 585 O O . TYR A 1 70 ? 18.305 -7.891 -32.848 1.00 84.50 70 T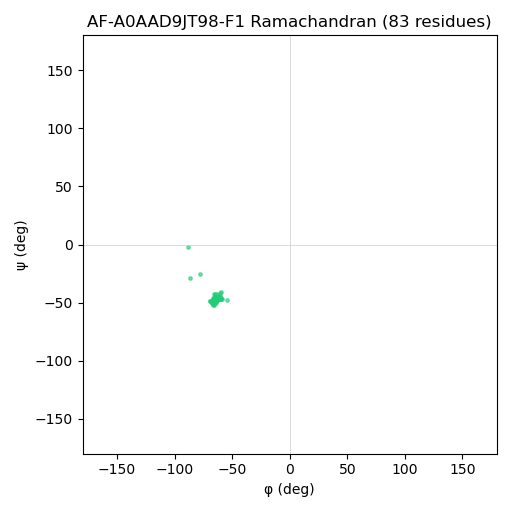YR A O 1
ATOM 593 N N . VAL A 1 71 ? 18.501 -6.970 -30.805 1.00 85.12 71 VAL A N 1
ATOM 594 C CA . VAL A 1 71 ? 19.454 -5.936 -31.222 1.00 85.12 71 VAL A CA 1
ATOM 595 C C . VAL A 1 71 ? 20.763 -6.575 -31.666 1.00 85.12 71 VAL A C 1
ATOM 597 O O . VAL A 1 71 ? 21.234 -6.244 -32.749 1.00 85.12 71 VAL A O 1
ATOM 600 N N . CYS A 1 72 ? 21.325 -7.531 -30.918 1.00 82.69 72 CYS A N 1
ATOM 601 C CA . CYS A 1 72 ? 22.543 -8.224 -31.343 1.00 82.69 72 CYS A CA 1
ATOM 602 C C . CYS A 1 72 ? 22.335 -8.947 -32.675 1.00 82.69 72 CYS A C 1
ATOM 604 O O . CYS A 1 72 ? 23.153 -8.791 -33.573 1.00 82.69 72 CYS A O 1
ATOM 606 N N . MET A 1 73 ? 21.232 -9.679 -32.846 1.00 86.56 73 MET A N 1
ATOM 607 C CA . MET A 1 73 ? 20.949 -10.393 -34.095 1.00 86.56 73 MET A CA 1
ATOM 608 C C . MET A 1 73 ? 20.771 -9.433 -35.274 1.00 86.56 73 MET A C 1
ATOM 610 O O . MET A 1 73 ? 21.359 -9.656 -36.330 1.00 86.56 73 MET A O 1
ATOM 614 N N . TYR A 1 74 ? 20.010 -8.347 -35.103 1.00 86.00 74 TYR A N 1
ATOM 615 C CA . TYR A 1 74 ? 19.805 -7.356 -36.161 1.00 86.00 74 TYR A CA 1
ATOM 616 C C . TYR A 1 74 ? 21.102 -6.644 -36.525 1.00 86.00 74 TYR A C 1
ATOM 618 O O . TYR A 1 74 ? 21.421 -6.531 -37.704 1.00 86.00 74 TYR A O 1
ATOM 626 N N . VAL A 1 75 ? 21.859 -6.187 -35.528 1.00 85.88 75 VAL A N 1
ATOM 627 C CA . VAL A 1 75 ? 23.131 -5.496 -35.751 1.00 85.88 75 VAL A CA 1
ATOM 628 C C . VAL A 1 75 ? 24.132 -6.441 -36.409 1.00 85.88 75 VAL A C 1
ATOM 630 O O . VAL A 1 75 ? 24.735 -6.058 -37.404 1.00 85.88 75 VAL A O 1
ATOM 633 N N . CYS A 1 76 ? 24.264 -7.686 -35.942 1.00 82.81 76 CYS A N 1
ATOM 634 C CA . CYS A 1 76 ? 25.123 -8.686 -36.579 1.00 82.81 76 CYS A CA 1
ATOM 635 C C . CYS A 1 76 ? 24.721 -8.940 -38.035 1.00 82.81 76 CYS A C 1
ATOM 637 O O . CYS A 1 76 ? 25.579 -8.911 -38.909 1.00 82.81 76 CYS A O 1
ATOM 639 N N . MET A 1 77 ? 23.431 -9.132 -38.314 1.00 86.69 77 MET A N 1
ATOM 640 C CA . MET A 1 77 ? 22.928 -9.361 -39.674 1.00 86.69 77 MET A CA 1
ATOM 641 C C . MET A 1 77 ? 23.185 -8.163 -40.591 1.00 86.69 77 MET A C 1
ATOM 643 O O . MET A 1 77 ? 23.655 -8.341 -41.714 1.00 86.69 77 MET A O 1
ATOM 647 N N . TYR A 1 78 ? 22.919 -6.945 -40.114 1.00 85.69 78 TYR A N 1
ATOM 648 C CA . TYR A 1 78 ? 23.178 -5.724 -40.872 1.00 85.69 78 TYR A CA 1
ATOM 649 C C . TYR A 1 78 ? 24.673 -5.545 -41.130 1.00 85.69 78 TYR A C 1
ATOM 651 O O . TYR A 1 78 ? 25.076 -5.368 -42.274 1.00 85.69 78 TYR A O 1
ATOM 659 N N . VAL A 1 79 ? 25.514 -5.645 -40.102 1.00 84.25 79 VAL A N 1
ATOM 660 C CA . VAL A 1 79 ? 26.966 -5.500 -40.258 1.00 84.25 79 VAL A CA 1
ATOM 661 C C . VAL A 1 79 ? 27.517 -6.567 -41.205 1.00 84.25 79 VAL A C 1
ATOM 663 O O . VAL A 1 79 ? 28.265 -6.222 -42.112 1.00 84.25 79 VAL A O 1
ATOM 666 N N . CYS A 1 80 ? 27.109 -7.832 -41.077 1.00 79.88 80 CYS A N 1
ATOM 667 C CA . CYS A 1 80 ? 27.517 -8.881 -42.012 1.00 79.88 80 CYS A CA 1
ATOM 668 C C . CYS A 1 80 ? 27.073 -8.581 -43.448 1.00 79.88 80 CYS A C 1
ATOM 670 O O . CYS A 1 80 ? 27.866 -8.755 -44.363 1.00 79.88 80 CYS A O 1
ATOM 672 N N . MET A 1 81 ? 25.851 -8.091 -43.665 1.00 84.31 81 MET A N 1
ATOM 673 C CA . MET A 1 81 ? 25.389 -7.737 -45.010 1.00 84.31 81 MET A CA 1
ATOM 674 C C . MET A 1 81 ? 26.176 -6.573 -45.616 1.00 84.31 81 MET A C 1
ATOM 676 O O . MET A 1 81 ? 26.575 -6.679 -46.764 1.00 84.31 81 MET A O 1
ATOM 680 N N . TYR A 1 82 ? 26.432 -5.500 -44.864 1.00 76.50 82 TYR A N 1
ATOM 681 C CA . TYR A 1 82 ? 27.133 -4.314 -45.379 1.00 76.50 82 TYR A CA 1
ATOM 682 C C . TYR A 1 82 ? 28.655 -4.480 -45.481 1.00 76.50 82 TYR A C 1
ATOM 684 O O . TYR A 1 82 ? 29.285 -3.770 -46.255 1.00 76.50 82 TYR A O 1
ATOM 692 N N . VAL A 1 83 ? 29.261 -5.368 -44.687 1.00 75.06 83 VAL A N 1
ATOM 693 C CA . VAL A 1 83 ? 30.705 -5.662 -44.755 1.00 75.06 83 VAL A CA 1
ATOM 694 C C . VAL A 1 83 ? 31.012 -6.741 -45.800 1.00 75.06 83 VAL A C 1
ATOM 696 O O . VAL A 1 83 ? 32.108 -6.752 -46.353 1.00 75.06 83 VAL A O 1
ATOM 699 N N . CYS A 1 84 ? 30.077 -7.661 -46.072 1.00 63.62 84 CYS A N 1
ATOM 700 C CA . CYS A 1 84 ? 30.234 -8.690 -47.108 1.00 63.62 84 CYS A CA 1
ATOM 701 C C . CYS A 1 84 ? 29.761 -8.254 -48.510 1.00 63.62 84 CYS A C 1
ATOM 703 O O . CYS A 1 84 ? 29.899 -9.041 -49.448 1.00 63.62 84 CYS A O 1
ATOM 705 N N . THR A 1 85 ? 29.218 -7.041 -48.653 1.00 57.78 85 THR A N 1
ATOM 706 C CA . THR A 1 85 ? 29.016 -6.335 -49.935 1.00 57.78 85 THR A CA 1
ATOM 707 C C . THR A 1 85 ? 30.165 -5.385 -50.212 1.00 57.78 85 THR A C 1
ATOM 709 O O . THR A 1 85 ? 30.641 -5.368 -51.366 1.00 57.78 85 THR A O 1
#

pLDDT: mean 85.57, std 5.3, range [57.78, 93.06]

Radius of gyration: 34.94 Å; Cα contacts (8 Å, |Δi|>4): 7; chains: 1; bounding box: 67×11×101 Å

Secondary structure (DSSP, 8-state):
-HHHHHHHHHHHHHHHHHHHHHHHHHHHHHHHHHHHHHHHHHHHHHHHHHHHHHHHHHHHHHHHHHHHHHHHHHHHHHHHHHH--

Organism: Ridgeia piscesae (NCBI:txid27915)

Solvent-accessible surface area (backbone atoms only — not comparable to full-atom values): 4507 Å² total; per-residue (Å²): 111,68,67,59,53,51,52,51,52,51,50,50,53,50,50,51,52,50,50,52,52,49,49,50,51,48,49,51,51,48,51,50,51,49,49,52,52,48,51,51,50,50,49,50,49,50,50,51,52,49,50,50,50,49,50,50,51,48,50,50,50,50,49,51,51,50,49,51,52,51,50,51,51,50,50,52,52,50,51,51,54,67,71,76,103

Sequence (85 aa):
MYVYIYVRMYVCMYVCMYVCMYVCMYVCMYVCMYVCMYVCMYVCMYVCMYVCMYVCMYVCMYVCMYVCMYVCMYVCMYVCMYVCT